Protein AF-A0AAP8KKG8-F1 (afdb_monomer_lite)

Radius of gyration: 21.7 Å; chains: 1; bounding box: 54×38×58 Å

Sequence (126 aa):
YLYWYCKTIKNDPKASYSYEDKDAFEQQWSVLKDDDSAHFTLRKKIILTLFVLPFPIMVWGVMTQGWWFPVMASAFLIFTIIIMFIAGTGKSGLGEKGTVDAFVNGASSLVGVSLIIGLARGINLV

Secondary structure (DSSP, 8-state):
-HHHHHHHHHH-GGGSTTSTTHHHHHHHHGGGS--TT----HHHHHHHHHHHTHHHHHHHHHHHH---HHHHHHHHHHHHHHHHHHHHSSTT--HHHHHHHHHHHHHHHHHHHHHHHHHHHHHHT-

Foldseek 3Di:
DVVVQVVVCVVPVVSDPCSVCVVVVCVVCVVVPPPVPPPPPVLVVVLVCLVCVLVVVVVCCCVPVVDDDVNNVVSVVVSLVVSLCSQQDDPPHPHPVRSVVVVVVVVVVCPVVVVVVVVVVVVVVD

Structure (mmCIF, N/CA/C/O backbone):
data_AF-A0AAP8KKG8-F1
#
_entry.id   AF-A0AAP8KKG8-F1
#
loop_
_atom_site.group_PDB
_atom_site.id
_atom_site.type_symbol
_atom_site.label_atom_id
_atom_site.label_alt_id
_atom_site.label_comp_id
_atom_site.label_asym_id
_atom_site.label_entity_id
_atom_site.label_seq_id
_atom_site.pdbx_PDB_ins_code
_atom_site.Cartn_x
_atom_site.Cartn_y
_atom_site.Cartn_z
_atom_site.occupancy
_atom_site.B_iso_or_equiv
_atom_site.auth_seq_id
_atom_site.auth_comp_id
_atom_site.auth_asym_id
_atom_site.auth_atom_id
_atom_site.pdbx_PDB_model_num
ATOM 1 N N . TYR A 1 1 ? -6.824 -26.713 -31.758 1.00 69.75 1 TYR A N 1
ATOM 2 C CA . TYR A 1 1 ? -6.422 -25.479 -32.463 1.00 69.75 1 TYR A CA 1
ATOM 3 C C . TYR A 1 1 ? -5.393 -24.674 -31.663 1.00 69.75 1 TYR A C 1
ATOM 5 O O . TYR A 1 1 ? -4.246 -24.640 -32.085 1.00 69.75 1 TYR A O 1
ATOM 13 N N . LEU A 1 2 ? -5.733 -24.146 -30.474 1.00 76.50 2 LEU A N 1
ATOM 14 C CA . LEU A 1 2 ? -4.837 -23.314 -29.640 1.00 76.50 2 LEU A CA 1
ATOM 15 C C . LEU A 1 2 ? -3.467 -23.957 -29.341 1.00 76.50 2 LEU A C 1
ATOM 17 O O . LEU A 1 2 ? -2.433 -23.326 -29.506 1.00 76.50 2 LEU A O 1
ATOM 21 N N . TYR A 1 3 ? -3.453 -25.243 -28.974 1.00 80.38 3 TYR A N 1
ATOM 22 C CA . TYR A 1 3 ? -2.220 -25.985 -28.681 1.00 80.38 3 TYR A CA 1
ATOM 23 C C . TYR A 1 3 ? -1.262 -26.070 -29.882 1.00 80.38 3 TYR A C 1
ATOM 25 O O . TYR A 1 3 ? -0.056 -25.890 -29.734 1.00 80.38 3 TYR A O 1
ATOM 33 N N . TRP A 1 4 ? -1.800 -26.308 -31.081 1.00 74.06 4 TRP A N 1
ATOM 34 C CA . TRP A 1 4 ? -1.011 -26.360 -32.314 1.00 74.06 4 TRP A CA 1
ATOM 35 C C . TRP A 1 4 ? -0.486 -24.976 -32.691 1.00 74.06 4 TRP A C 1
ATOM 37 O O . TRP A 1 4 ? 0.691 -24.847 -32.998 1.00 74.06 4 TRP A O 1
ATOM 47 N N . TYR A 1 5 ? -1.322 -23.943 -32.575 1.00 73.25 5 TYR A N 1
ATOM 48 C CA . TYR A 1 5 ? -0.930 -22.553 -32.811 1.00 73.25 5 TYR A CA 1
ATOM 49 C C . TYR A 1 5 ? 0.206 -22.107 -31.874 1.00 73.25 5 TYR A C 1
ATOM 51 O O . TYR A 1 5 ? 1.232 -21.619 -32.342 1.00 73.25 5 TYR A O 1
ATOM 59 N N . CYS A 1 6 ? 0.096 -22.380 -30.568 1.00 76.44 6 CYS A N 1
ATOM 60 C CA . CYS A 1 6 ? 1.158 -22.091 -29.601 1.00 76.44 6 CYS A CA 1
ATOM 61 C C . CYS A 1 6 ? 2.447 -22.878 -29.891 1.00 76.44 6 CYS A C 1
ATOM 63 O O . CYS A 1 6 ? 3.540 -22.334 -29.749 1.00 76.44 6 CYS A O 1
ATOM 65 N N . LYS A 1 7 ? 2.344 -24.144 -30.320 1.00 77.94 7 LYS A N 1
ATOM 66 C CA . LYS A 1 7 ? 3.503 -24.970 -30.700 1.00 77.94 7 LYS A CA 1
ATOM 67 C C . LYS A 1 7 ? 4.201 -24.436 -31.955 1.00 77.94 7 LYS A C 1
ATOM 69 O O . LYS A 1 7 ? 5.427 -24.420 -31.999 1.00 77.94 7 LYS A O 1
ATOM 74 N N . THR A 1 8 ? 3.436 -23.961 -32.935 1.00 69.94 8 THR A N 1
ATOM 75 C CA . THR A 1 8 ? 3.965 -23.337 -34.154 1.00 69.94 8 THR A CA 1
ATOM 76 C C . THR A 1 8 ? 4.652 -22.006 -33.847 1.00 69.94 8 THR A C 1
ATOM 78 O O . THR A 1 8 ? 5.778 -21.817 -34.284 1.00 69.94 8 THR A O 1
ATOM 81 N N . ILE A 1 9 ? 4.056 -21.139 -33.018 1.00 73.69 9 ILE A N 1
ATOM 82 C CA . ILE A 1 9 ? 4.672 -19.863 -32.593 1.00 73.69 9 ILE A CA 1
ATOM 83 C C . ILE A 1 9 ? 5.938 -20.082 -31.755 1.00 73.69 9 ILE A C 1
ATOM 85 O O . ILE A 1 9 ? 6.878 -19.293 -31.831 1.00 73.69 9 ILE A O 1
ATOM 89 N N . LYS A 1 10 ? 5.972 -21.143 -30.940 1.00 69.31 10 LYS A N 1
ATOM 90 C CA . LYS A 1 10 ? 7.144 -21.495 -30.129 1.00 69.31 10 LYS A CA 1
ATOM 91 C C . LYS A 1 10 ? 8.324 -21.974 -30.982 1.00 69.31 10 LYS A C 1
ATOM 93 O O . LYS A 1 10 ? 9.464 -21.724 -30.609 1.00 69.31 10 LYS A O 1
ATOM 98 N N . ASN A 1 11 ? 8.053 -22.655 -32.096 1.00 72.88 11 ASN A N 1
ATOM 99 C CA . ASN A 1 11 ? 9.079 -23.151 -33.017 1.00 72.88 11 ASN A CA 1
ATOM 100 C C . ASN A 1 11 ? 9.511 -22.099 -34.048 1.00 72.88 11 ASN A C 1
ATOM 102 O O . ASN A 1 11 ? 10.690 -22.039 -34.379 1.00 72.88 11 ASN A O 1
ATOM 106 N N . ASP A 1 12 ? 8.581 -21.277 -34.537 1.00 71.81 12 ASP A N 1
ATOM 107 C CA . ASP A 1 12 ? 8.874 -20.141 -35.404 1.00 71.81 12 ASP A CA 1
ATOM 108 C C . ASP A 1 12 ? 8.128 -18.892 -34.906 1.00 71.81 12 ASP A C 1
ATOM 110 O O . ASP A 1 12 ? 6.921 -18.733 -35.135 1.00 71.81 12 ASP A O 1
ATOM 114 N N . PRO A 1 13 ? 8.837 -17.978 -34.221 1.00 65.88 13 PRO A N 1
ATOM 115 C CA . PRO A 1 13 ? 8.268 -16.742 -33.713 1.00 65.88 13 PRO A CA 1
ATOM 116 C C . PRO A 1 13 ? 7.560 -15.904 -34.784 1.00 65.88 13 PRO A C 1
ATOM 118 O O . PRO A 1 13 ? 6.642 -15.172 -34.408 1.00 65.88 13 PRO A O 1
ATOM 121 N N . LYS A 1 14 ? 7.952 -16.015 -36.067 1.00 64.38 14 LYS A N 1
ATOM 122 C CA . LYS A 1 14 ? 7.407 -15.252 -37.208 1.00 64.38 14 LYS A CA 1
ATOM 123 C C . LYS A 1 14 ? 6.046 -15.748 -37.697 1.00 64.38 14 LYS A C 1
ATOM 125 O O . LYS A 1 14 ? 5.377 -15.036 -38.435 1.00 64.38 14 LYS A O 1
ATOM 130 N N . ALA A 1 15 ? 5.608 -16.933 -37.267 1.00 61.88 15 ALA A N 1
ATOM 131 C CA . ALA A 1 15 ? 4.285 -17.473 -37.595 1.00 61.88 15 ALA A CA 1
ATOM 132 C C . ALA A 1 15 ? 3.137 -16.806 -36.805 1.00 61.88 15 ALA A C 1
ATOM 134 O O . ALA A 1 15 ? 1.968 -17.128 -37.015 1.00 61.88 15 ALA A O 1
ATOM 135 N N . SER A 1 16 ? 3.460 -15.901 -35.873 1.00 60.97 16 SER A N 1
ATOM 136 C CA . SER A 1 16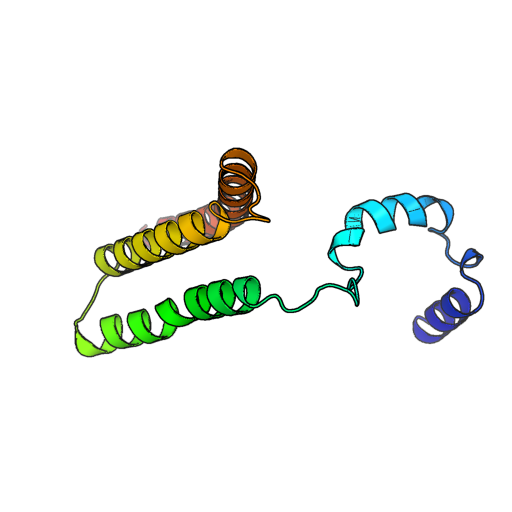 ? 2.473 -15.090 -35.160 1.00 60.97 16 SER A CA 1
ATOM 137 C C . SER A 1 16 ? 2.040 -13.905 -36.020 1.00 60.97 16 SER A C 1
ATOM 139 O O . SER A 1 16 ? 2.880 -13.114 -36.439 1.00 60.97 16 SER A O 1
ATOM 141 N N . TYR A 1 17 ? 0.733 -13.717 -36.202 1.00 63.06 17 TYR A N 1
ATOM 142 C CA . TYR A 1 17 ? 0.182 -12.533 -36.876 1.00 63.06 17 TYR A CA 1
ATOM 143 C C . TYR A 1 17 ? 0.537 -11.212 -36.178 1.00 63.06 17 TYR A C 1
ATOM 145 O O . TYR A 1 17 ? 0.546 -10.168 -36.813 1.00 63.06 17 TYR A O 1
ATOM 153 N N . SER A 1 18 ? 0.876 -11.259 -34.889 1.00 63.31 18 SER A N 1
ATOM 154 C CA . SER A 1 18 ? 1.307 -10.096 -34.104 1.00 63.31 18 SER A CA 1
ATOM 155 C C . SER A 1 18 ? 2.834 -9.965 -34.025 1.00 63.31 18 SER A C 1
ATOM 157 O O . SER A 1 18 ? 3.333 -9.429 -33.045 1.00 63.31 18 SER A O 1
ATOM 159 N N . TYR A 1 19 ? 3.602 -10.518 -34.978 1.00 60.62 19 TYR A N 1
ATOM 160 C CA . TYR A 1 19 ? 5.073 -10.470 -34.936 1.00 60.62 19 TYR A CA 1
ATOM 161 C C . TYR A 1 19 ? 5.633 -9.046 -35.029 1.00 60.62 19 TYR A C 1
ATOM 163 O O . TYR A 1 19 ? 6.605 -8.747 -34.347 1.00 60.62 19 TYR A O 1
ATOM 171 N N . GLU A 1 20 ? 5.013 -8.174 -35.824 1.00 62.28 20 GLU A N 1
ATOM 172 C CA . GLU A 1 20 ? 5.440 -6.775 -35.980 1.00 62.28 20 GLU A CA 1
ATOM 173 C C . GLU A 1 20 ? 5.164 -5.946 -34.717 1.00 62.28 20 GLU A C 1
ATOM 175 O O . GLU A 1 20 ? 5.975 -5.110 -34.333 1.00 62.28 20 GLU A O 1
ATOM 180 N N . ASP A 1 21 ? 4.085 -6.265 -33.999 1.00 62.31 21 ASP A N 1
ATOM 181 C CA . ASP A 1 21 ? 3.735 -5.637 -32.721 1.00 62.31 21 ASP A CA 1
ATOM 182 C C . ASP A 1 21 ? 4.385 -6.321 -31.515 1.00 62.31 21 ASP A C 1
ATOM 184 O O . ASP A 1 21 ? 4.140 -5.913 -30.380 1.00 62.31 21 ASP A O 1
ATOM 188 N N . LYS A 1 22 ? 5.217 -7.358 -31.708 1.00 64.56 22 LYS A N 1
ATOM 189 C CA . LYS A 1 22 ? 5.875 -8.039 -30.582 1.00 64.56 22 LYS A CA 1
ATOM 190 C C . LYS A 1 22 ? 6.714 -7.082 -29.761 1.00 64.56 22 LYS A C 1
ATOM 192 O O . LYS A 1 22 ? 6.662 -7.179 -28.545 1.00 64.56 22 LYS A O 1
ATOM 197 N N . ASP A 1 23 ? 7.432 -6.161 -30.393 1.00 63.53 23 ASP A N 1
ATOM 198 C CA . ASP A 1 23 ? 8.268 -5.200 -29.673 1.00 63.53 23 ASP A CA 1
ATOM 199 C C . ASP A 1 23 ? 7.419 -4.205 -28.865 1.00 63.53 23 ASP A C 1
ATOM 201 O O . ASP A 1 23 ? 7.749 -3.896 -27.720 1.00 63.53 23 ASP A O 1
ATOM 205 N N . ALA A 1 24 ? 6.276 -3.764 -29.403 1.00 63.47 24 ALA A N 1
ATOM 206 C CA . ALA A 1 24 ? 5.325 -2.914 -28.682 1.00 63.47 24 ALA A CA 1
ATOM 207 C C . ALA A 1 24 ? 4.646 -3.670 -27.522 1.00 63.47 24 ALA A C 1
ATOM 209 O O . ALA A 1 24 ? 4.494 -3.137 -26.421 1.00 63.47 24 ALA A O 1
ATOM 210 N 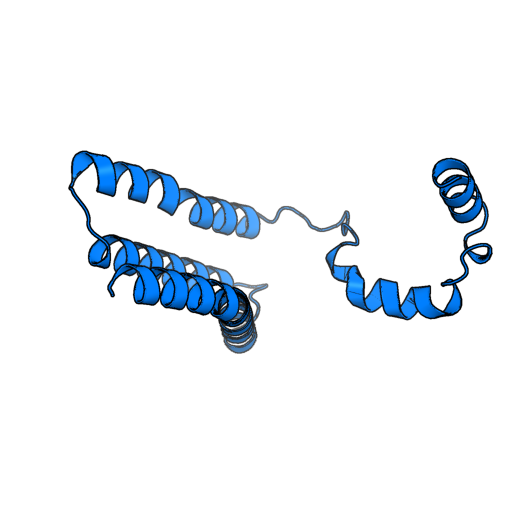N . PHE A 1 25 ? 4.298 -4.940 -27.742 1.00 64.12 25 PHE A N 1
ATOM 211 C CA . PHE A 1 25 ? 3.719 -5.815 -26.728 1.00 64.12 25 PHE A CA 1
ATOM 212 C C . PHE A 1 25 ? 4.739 -6.152 -25.638 1.00 64.12 25 PHE A C 1
ATOM 214 O O . PHE A 1 25 ? 4.408 -6.107 -24.460 1.00 64.12 25 PHE A O 1
ATOM 221 N N . GLU A 1 26 ? 5.994 -6.428 -25.997 1.00 64.06 26 GLU A N 1
ATOM 222 C CA . GLU A 1 26 ? 7.080 -6.646 -25.045 1.00 64.06 26 GLU A CA 1
ATOM 223 C C . GLU A 1 26 ? 7.368 -5.393 -24.226 1.00 64.06 26 GLU A C 1
ATOM 225 O O . GLU A 1 26 ? 7.601 -5.522 -23.034 1.00 64.06 26 GLU A O 1
ATOM 230 N N . GLN A 1 27 ? 7.306 -4.188 -24.798 1.00 63.00 27 GLN A N 1
ATOM 231 C CA . GLN A 1 27 ? 7.456 -2.954 -24.021 1.00 63.00 27 GLN A CA 1
ATOM 232 C C . GLN A 1 27 ? 6.302 -2.771 -23.027 1.00 63.00 27 GLN A C 1
ATOM 234 O O . GLN A 1 27 ? 6.549 -2.510 -21.849 1.00 63.00 27 GLN A O 1
ATOM 239 N N . GLN A 1 28 ? 5.056 -2.984 -23.463 1.00 64.31 28 GLN A N 1
ATOM 240 C CA . GLN A 1 28 ? 3.861 -2.827 -22.627 1.00 64.31 28 GLN A CA 1
ATOM 241 C C . GLN A 1 28 ? 3.721 -3.923 -21.550 1.00 64.31 28 GLN A C 1
ATOM 243 O O . GLN A 1 28 ? 3.203 -3.660 -20.466 1.00 64.31 28 GLN A O 1
ATOM 248 N N . TRP A 1 29 ? 4.208 -5.137 -21.822 1.00 57.41 29 TRP A N 1
ATOM 249 C CA . TRP A 1 29 ? 4.181 -6.298 -20.921 1.00 57.41 29 TRP A CA 1
ATOM 250 C C . TRP A 1 29 ? 5.554 -6.650 -20.325 1.00 57.41 29 TRP A C 1
ATOM 252 O O . TRP A 1 29 ? 5.684 -7.681 -19.668 1.00 57.41 29 TRP A O 1
ATOM 262 N N . SER A 1 30 ? 6.573 -5.803 -20.494 1.00 54.53 30 SER A N 1
ATOM 263 C CA . SER A 1 30 ? 7.932 -6.000 -19.949 1.00 54.53 30 SER A CA 1
ATOM 264 C C . SER A 1 30 ? 7.949 -6.143 -18.426 1.00 54.53 30 SER A C 1
ATOM 266 O O . SER A 1 30 ? 8.852 -6.764 -17.881 1.00 54.53 30 SER A O 1
ATOM 268 N N . VAL A 1 31 ? 6.909 -5.651 -17.746 1.00 53.78 31 VAL A N 1
ATOM 269 C CA . VAL A 1 31 ? 6.661 -5.847 -16.308 1.00 53.78 31 VAL A CA 1
ATOM 270 C C . VAL A 1 31 ? 6.462 -7.332 -15.943 1.00 53.78 31 VAL A C 1
ATOM 272 O O . VAL A 1 31 ? 6.676 -7.715 -14.798 1.00 53.78 31 VAL A O 1
ATOM 275 N N . LEU A 1 32 ? 6.061 -8.170 -16.906 1.00 51.84 32 LEU A N 1
ATOM 276 C CA . LEU A 1 32 ? 5.839 -9.615 -16.761 1.00 51.84 32 LEU A CA 1
ATOM 277 C C . LEU A 1 32 ? 6.970 -10.473 -17.343 1.00 51.84 32 LEU A C 1
ATOM 279 O O . LEU A 1 32 ? 6.907 -11.698 -17.222 1.00 51.84 32 LEU A O 1
ATOM 283 N N . LYS A 1 33 ? 8.003 -9.872 -17.956 1.00 46.62 33 LYS A N 1
ATOM 284 C CA . LYS A 1 33 ? 9.274 -10.579 -18.147 1.00 46.62 33 LYS A CA 1
ATOM 285 C C . LYS A 1 33 ? 9.846 -10.735 -16.744 1.00 46.62 33 LYS A C 1
ATOM 287 O O . LYS A 1 33 ? 10.320 -9.765 -16.163 1.00 46.62 33 LYS A O 1
ATOM 292 N N . ASP A 1 34 ? 9.687 -11.938 -16.198 1.00 49.00 34 ASP A N 1
ATOM 293 C CA . ASP A 1 34 ? 10.356 -12.383 -14.984 1.00 49.00 34 ASP A CA 1
ATOM 294 C C . ASP A 1 34 ? 11.845 -12.154 -15.223 1.00 49.00 34 ASP A C 1
ATOM 296 O O . ASP A 1 34 ? 12.508 -12.866 -15.980 1.00 49.00 34 ASP A O 1
ATOM 300 N N . ASP A 1 35 ? 12.331 -11.029 -14.718 1.00 46.72 35 ASP A N 1
ATOM 301 C CA . ASP A 1 35 ? 13.743 -10.765 -14.660 1.00 46.72 35 ASP A CA 1
ATOM 302 C C . ASP A 1 35 ? 14.256 -11.793 -13.656 1.00 46.72 35 ASP A C 1
ATOM 304 O O . ASP A 1 35 ? 14.150 -11.597 -12.445 1.00 46.72 35 ASP A O 1
ATOM 308 N N . ASP A 1 36 ? 14.780 -12.914 -14.159 1.00 45.72 36 ASP A N 1
ATOM 309 C CA . ASP A 1 36 ? 15.474 -13.947 -13.377 1.00 45.72 36 ASP A CA 1
ATOM 310 C C . ASP A 1 36 ? 16.597 -13.337 -12.496 1.00 45.72 36 ASP A C 1
ATOM 312 O O . ASP A 1 36 ? 17.164 -14.005 -11.630 1.00 45.72 36 ASP A O 1
ATOM 316 N N . SER A 1 37 ? 16.913 -12.045 -12.680 1.00 46.44 37 SER A N 1
ATOM 317 C CA . SER A 1 37 ? 17.817 -11.239 -11.863 1.00 46.44 37 SER A CA 1
ATOM 318 C C . SER A 1 37 ? 17.140 -10.328 -10.826 1.00 46.44 37 SER A C 1
ATOM 320 O O . SER A 1 37 ? 17.820 -9.514 -10.190 1.00 46.44 37 SER A O 1
ATOM 322 N N . ALA A 1 38 ? 15.837 -10.484 -10.559 1.00 53.62 38 ALA A N 1
ATOM 323 C CA . ALA A 1 38 ? 15.143 -9.855 -9.439 1.00 53.62 38 ALA A CA 1
ATOM 324 C C . ALA A 1 38 ? 15.623 -10.466 -8.113 1.00 53.62 38 ALA A C 1
ATOM 326 O O . ALA A 1 38 ? 14.856 -11.068 -7.362 1.00 53.62 38 ALA A O 1
ATOM 327 N N . HIS A 1 39 ? 16.906 -10.273 -7.799 1.00 49.78 39 HIS A N 1
ATOM 328 C CA . HIS A 1 39 ? 17.526 -10.624 -6.541 1.00 49.78 39 HIS A CA 1
ATOM 329 C C . HIS A 1 39 ? 16.572 -10.219 -5.420 1.00 49.78 39 HIS A C 1
ATOM 331 O O . HIS A 1 39 ? 16.160 -9.056 -5.303 1.00 49.78 39 HIS A O 1
ATOM 337 N N . PHE A 1 40 ? 16.185 -11.212 -4.619 1.00 53.44 40 PHE A N 1
ATOM 338 C CA . PHE A 1 40 ? 15.454 -11.038 -3.374 1.00 53.44 40 PHE A CA 1
ATOM 339 C C . PHE A 1 40 ? 16.346 -10.258 -2.400 1.00 53.44 40 PHE A C 1
ATOM 341 O O . PHE A 1 40 ? 16.944 -10.797 -1.471 1.00 53.44 40 PHE A O 1
ATOM 348 N N . THR A 1 41 ? 16.484 -8.957 -2.635 1.00 69.44 41 THR A N 1
ATOM 349 C CA . THR A 1 41 ? 17.234 -8.063 -1.767 1.00 69.44 41 THR A CA 1
ATOM 350 C C . THR A 1 41 ? 16.560 -8.081 -0.402 1.00 69.44 41 THR A C 1
ATOM 352 O O . THR A 1 41 ? 15.331 -8.029 -0.312 1.00 69.44 41 THR A O 1
ATOM 355 N N . LEU A 1 42 ? 17.350 -8.092 0.675 1.00 70.88 42 LEU A N 1
ATOM 356 C CA . LEU A 1 42 ? 16.841 -8.049 2.053 1.00 70.88 42 LEU A CA 1
ATOM 357 C C . LEU A 1 42 ? 15.790 -6.943 2.262 1.00 70.88 42 LEU A C 1
ATOM 359 O O . LEU A 1 42 ? 14.839 -7.140 3.005 1.00 70.88 42 LEU A O 1
ATOM 363 N N . ARG A 1 43 ? 15.887 -5.823 1.531 1.00 68.69 43 ARG A N 1
ATOM 364 C CA . ARG A 1 43 ? 14.865 -4.763 1.507 1.00 68.69 43 ARG A CA 1
ATOM 365 C C . ARG A 1 43 ? 13.509 -5.209 0.967 1.00 68.69 43 ARG A C 1
ATOM 367 O O . ARG A 1 43 ? 12.510 -4.932 1.616 1.00 68.69 43 ARG A O 1
ATOM 374 N N . LYS A 1 44 ? 13.455 -5.911 -0.174 1.00 74.44 44 LYS A N 1
ATOM 375 C CA . LYS A 1 44 ? 12.195 -6.453 -0.717 1.00 74.44 44 LYS A CA 1
ATOM 376 C C . LYS A 1 44 ? 11.555 -7.404 0.296 1.00 74.44 44 LYS A C 1
ATOM 378 O O . LYS A 1 44 ? 10.356 -7.330 0.523 1.00 74.44 44 LYS A O 1
ATOM 383 N N . LYS A 1 45 ? 12.366 -8.218 0.984 1.00 80.69 45 LYS A N 1
ATOM 384 C CA . LYS A 1 45 ? 11.907 -9.110 2.062 1.00 80.69 45 LYS A CA 1
ATOM 385 C C . LYS A 1 45 ? 11.375 -8.348 3.285 1.00 80.69 45 LYS A C 1
ATOM 387 O O . LYS A 1 45 ? 10.358 -8.751 3.845 1.00 80.69 45 LYS A O 1
ATOM 392 N N . ILE A 1 46 ? 12.020 -7.246 3.678 1.00 81.25 46 ILE A N 1
ATOM 393 C CA . ILE A 1 46 ? 11.555 -6.376 4.771 1.00 81.25 46 ILE A CA 1
ATOM 394 C C . ILE A 1 46 ? 10.233 -5.703 4.392 1.00 81.25 46 ILE A C 1
ATOM 396 O O . ILE A 1 46 ? 9.279 -5.800 5.154 1.00 81.25 46 ILE A O 1
ATOM 400 N N . ILE A 1 47 ? 10.149 -5.087 3.208 1.00 81.00 47 ILE A N 1
ATOM 401 C CA . ILE A 1 47 ? 8.934 -4.412 2.724 1.00 81.00 47 ILE A CA 1
ATOM 402 C C . ILE A 1 47 ? 7.779 -5.409 2.597 1.00 81.00 47 ILE A C 1
ATOM 404 O O . ILE A 1 47 ? 6.680 -5.122 3.054 1.00 81.00 47 ILE A O 1
ATOM 408 N N . LEU A 1 48 ? 8.031 -6.602 2.050 1.00 84.56 48 LEU A N 1
ATOM 409 C CA . LEU A 1 48 ? 7.023 -7.655 1.930 1.00 84.56 48 LEU A CA 1
ATOM 410 C C . LEU A 1 48 ? 6.516 -8.113 3.301 1.00 84.56 48 LEU A C 1
ATOM 412 O O . LEU A 1 48 ? 5.311 -8.229 3.506 1.00 84.56 48 LEU A O 1
ATOM 416 N N . THR A 1 49 ? 7.425 -8.325 4.257 1.00 86.06 49 THR A N 1
ATOM 41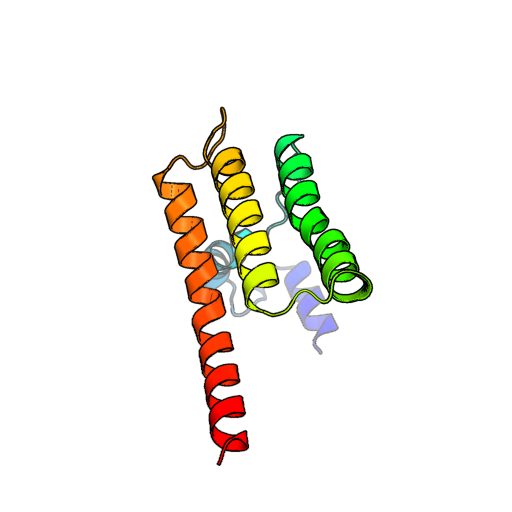7 C CA . THR A 1 49 ? 7.038 -8.651 5.637 1.00 86.06 49 THR A CA 1
ATOM 418 C C . THR A 1 49 ? 6.167 -7.541 6.219 1.00 86.06 49 THR A C 1
ATOM 420 O O . THR A 1 49 ? 5.102 -7.825 6.755 1.00 86.06 49 THR A O 1
ATOM 423 N N . LEU A 1 50 ? 6.576 -6.279 6.063 1.00 85.81 50 LEU A N 1
ATOM 424 C CA . LEU A 1 50 ? 5.857 -5.117 6.584 1.00 85.81 50 LEU A CA 1
ATOM 425 C C . LEU A 1 50 ? 4.511 -4.871 5.893 1.00 85.81 50 LEU A C 1
ATOM 427 O O . LEU A 1 50 ? 3.630 -4.265 6.489 1.00 85.81 50 LEU A O 1
ATOM 431 N N . PHE A 1 51 ? 4.343 -5.351 4.663 1.00 85.62 51 PHE A N 1
ATOM 432 C CA . PHE A 1 51 ? 3.079 -5.321 3.938 1.00 85.62 51 PHE A CA 1
ATOM 433 C C . PHE A 1 51 ? 2.094 -6.383 4.443 1.00 85.62 51 PHE A C 1
ATOM 435 O O . PHE A 1 51 ? 0.895 -6.132 4.488 1.00 85.62 51 PHE A O 1
ATOM 442 N N . VAL A 1 52 ? 2.582 -7.560 4.853 1.00 89.88 52 VAL A N 1
ATOM 443 C CA . VAL A 1 52 ? 1.733 -8.663 5.343 1.00 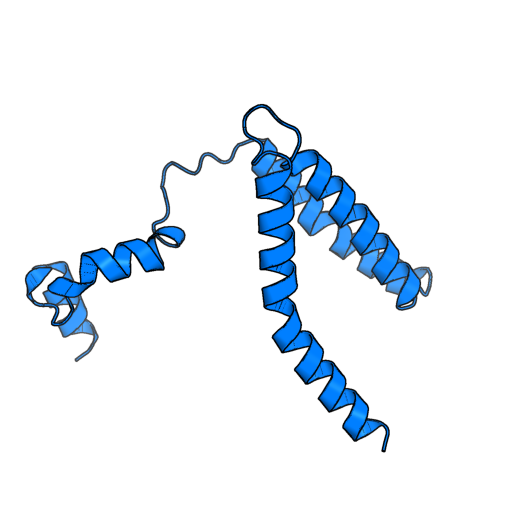89.88 52 VAL A CA 1
ATOM 444 C C . VAL A 1 52 ? 1.398 -8.521 6.834 1.00 89.88 52 VAL A C 1
ATOM 446 O O . VAL A 1 52 ? 0.308 -8.893 7.259 1.00 89.88 52 VAL A O 1
ATOM 449 N N . LEU A 1 53 ? 2.299 -7.946 7.632 1.00 89.75 53 LEU A N 1
ATOM 450 C CA . LEU A 1 53 ? 2.162 -7.767 9.087 1.00 89.75 53 LEU A CA 1
ATOM 451 C C . LEU A 1 53 ? 0.871 -7.034 9.544 1.00 89.75 53 LEU A C 1
ATOM 453 O O . LEU A 1 53 ? 0.279 -7.453 10.541 1.00 89.75 53 LEU A O 1
ATOM 457 N N . PRO A 1 54 ? 0.368 -6.000 8.841 1.00 88.25 54 PRO A N 1
ATOM 458 C CA . PRO A 1 54 ? -0.858 -5.306 9.217 1.00 88.25 54 PRO A CA 1
ATOM 459 C C . PRO A 1 54 ? -2.088 -6.215 9.188 1.00 88.25 54 PRO A C 1
ATOM 461 O O . PRO A 1 54 ? -2.987 -6.021 9.998 1.00 88.25 54 PRO A O 1
ATOM 464 N N . PHE A 1 55 ? -2.137 -7.229 8.316 1.00 88.69 55 PHE A N 1
ATOM 465 C CA . PHE A 1 55 ? -3.315 -8.090 8.172 1.00 88.69 55 PHE A CA 1
ATOM 466 C C . PHE A 1 55 ? -3.622 -8.891 9.455 1.00 88.69 55 PHE A C 1
ATOM 468 O O . PHE A 1 55 ? -4.741 -8.768 9.956 1.00 88.69 55 PHE A O 1
ATOM 475 N N . PRO A 1 56 ? -2.676 -9.642 10.061 1.00 91.06 56 PRO A N 1
ATOM 476 C CA . PRO A 1 56 ? -2.902 -10.282 11.358 1.00 91.06 56 PRO A CA 1
ATOM 477 C C . PRO A 1 56 ? -3.251 -9.305 12.485 1.00 91.06 56 PRO A C 1
ATOM 479 O O . PRO A 1 56 ? -4.143 -9.595 13.281 1.00 91.06 56 PRO A O 1
ATOM 482 N N . ILE A 1 57 ? -2.581 -8.145 12.547 1.00 88.94 57 ILE A N 1
ATOM 483 C CA . ILE A 1 57 ? -2.853 -7.121 13.572 1.00 88.94 57 ILE A CA 1
ATOM 484 C C . ILE A 1 57 ? -4.292 -6.624 13.452 1.00 88.94 57 ILE A C 1
ATOM 486 O O . ILE A 1 57 ? -4.997 -6.525 14.452 1.00 88.94 57 ILE A O 1
ATOM 490 N N . MET A 1 58 ? -4.736 -6.342 12.229 1.00 87.38 58 MET A N 1
ATOM 491 C CA . MET A 1 58 ? -6.093 -5.892 11.942 1.00 87.38 58 MET A CA 1
ATOM 492 C C . MET A 1 58 ? -7.124 -6.951 12.326 1.00 87.38 58 MET A C 1
ATOM 494 O O . MET A 1 58 ? -8.094 -6.629 13.004 1.00 87.38 58 MET A O 1
ATOM 498 N N . VAL A 1 59 ? -6.904 -8.216 11.950 1.00 88.81 59 VAL A N 1
ATOM 499 C CA . VAL A 1 59 ? -7.800 -9.324 12.319 1.00 88.81 59 VAL A CA 1
ATOM 500 C C . VAL A 1 59 ? -7.923 -9.422 13.838 1.00 88.81 59 VAL A C 1
ATOM 502 O O . VAL A 1 59 ? -9.033 -9.447 14.366 1.00 88.81 59 VAL A O 1
ATOM 505 N N . TRP A 1 60 ? -6.799 -9.396 14.556 1.00 90.00 60 TRP A N 1
ATOM 506 C CA . TRP A 1 60 ? -6.808 -9.434 16.016 1.00 90.00 60 TRP A CA 1
ATOM 507 C C . TRP A 1 60 ? -7.491 -8.204 16.639 1.00 90.00 60 TRP A C 1
ATOM 509 O O . TRP A 1 60 ? -8.276 -8.352 17.580 1.00 90.00 60 TRP A O 1
ATOM 519 N N . GLY A 1 61 ? -7.257 -7.008 16.093 1.00 86.31 61 GLY A N 1
ATOM 520 C CA . GLY A 1 61 ? -7.871 -5.755 16.541 1.00 86.31 61 GLY A CA 1
ATOM 521 C C . GLY A 1 61 ? -9.389 -5.722 16.343 1.00 86.31 61 GLY A C 1
ATOM 522 O O . GLY A 1 61 ? -10.118 -5.311 17.246 1.00 86.31 61 GLY A O 1
ATOM 523 N N . VAL A 1 62 ? -9.886 -6.228 15.209 1.00 86.31 62 VAL A N 1
ATOM 524 C CA . VAL A 1 62 ? -11.331 -6.386 14.970 1.00 86.31 62 VAL A CA 1
ATOM 525 C C . VAL A 1 62 ? -11.926 -7.406 15.939 1.00 86.31 62 VAL A C 1
ATOM 527 O O . VAL A 1 62 ? -12.955 -7.134 16.553 1.00 86.31 62 VAL A O 1
ATOM 530 N N . MET A 1 63 ? -11.285 -8.569 16.098 1.00 84.94 63 MET A N 1
ATOM 531 C CA . MET A 1 63 ? -11.845 -9.676 16.880 1.00 84.94 63 MET A CA 1
ATOM 532 C C . MET A 1 63 ? -11.877 -9.410 18.387 1.00 84.94 63 MET A C 1
ATOM 534 O O . MET A 1 63 ? -12.802 -9.862 19.054 1.00 84.94 63 MET A O 1
ATOM 538 N N . THR A 1 64 ? -10.871 -8.724 18.938 1.00 83.25 64 THR A N 1
ATOM 539 C CA . THR A 1 64 ? -10.704 -8.612 20.399 1.00 83.25 64 THR A CA 1
ATOM 540 C C . THR A 1 64 ? -10.976 -7.220 20.952 1.00 83.25 64 THR A C 1
ATOM 542 O O . THR A 1 64 ? -11.522 -7.101 22.043 1.00 83.25 64 THR A O 1
ATOM 545 N N . GLN A 1 65 ? -10.607 -6.167 20.217 1.00 77.94 65 GLN A N 1
ATOM 546 C CA . GLN A 1 65 ? -10.678 -4.778 20.684 1.00 77.94 65 GLN A CA 1
ATOM 547 C C . GLN A 1 65 ? -11.875 -4.015 20.095 1.00 77.94 65 GLN A C 1
ATOM 549 O O . GLN A 1 65 ? -12.044 -2.829 20.374 1.00 77.94 65 GLN A O 1
ATOM 554 N N . GLY A 1 66 ? -12.694 -4.669 19.261 1.00 80.75 66 GLY A N 1
ATOM 555 C CA . GLY A 1 66 ? -13.882 -4.066 18.653 1.00 80.75 66 GLY A CA 1
ATOM 556 C C . GLY A 1 66 ? -13.562 -2.887 17.734 1.00 80.75 66 GLY A C 1
ATOM 557 O O . GLY A 1 66 ? -14.381 -1.979 17.586 1.00 80.75 66 GLY A O 1
ATOM 558 N N . TRP A 1 67 ? -12.362 -2.858 17.148 1.00 85.38 67 TRP A N 1
ATOM 559 C CA . TRP A 1 67 ? -11.940 -1.752 16.300 1.00 85.38 67 TRP A CA 1
ATOM 560 C C . TRP A 1 67 ? -12.886 -1.588 15.102 1.00 85.38 67 TRP A C 1
ATOM 562 O O . TRP A 1 67 ? -13.020 -2.473 14.256 1.00 85.38 67 TRP A O 1
ATOM 572 N N . TRP A 1 68 ? -13.518 -0.420 15.022 1.00 81.38 68 TRP A N 1
ATOM 573 C CA . TRP A 1 68 ? -14.373 -0.033 13.904 1.00 81.38 68 TRP A CA 1
ATOM 574 C C . TRP A 1 68 ? -13.559 0.652 12.795 1.00 81.38 68 TRP A C 1
ATOM 576 O O . TRP A 1 68 ? -12.349 0.861 12.915 1.00 81.38 68 TRP A O 1
ATOM 586 N N . PHE A 1 69 ? -14.229 1.043 11.710 1.00 83.69 69 PHE A N 1
ATOM 587 C CA . PHE A 1 69 ? -13.606 1.629 10.516 1.00 83.69 69 PHE A CA 1
ATOM 588 C C . PHE A 1 69 ? -12.524 2.711 10.766 1.00 83.69 69 PHE A C 1
ATOM 590 O O . PHE A 1 69 ? -11.468 2.620 10.140 1.00 83.69 69 PHE A O 1
ATOM 597 N N . PRO A 1 70 ? -12.696 3.694 11.677 1.00 87.19 70 PRO A N 1
ATOM 598 C CA . PRO A 1 70 ? -11.706 4.762 11.855 1.00 87.19 70 PRO A CA 1
ATOM 599 C C . PRO A 1 70 ? -10.343 4.260 12.349 1.00 87.19 70 PRO A C 1
ATOM 601 O O . PRO A 1 70 ? -9.306 4.747 11.906 1.00 87.19 70 PRO A O 1
ATOM 604 N N . VAL A 1 71 ? -10.342 3.268 13.244 1.00 86.44 71 VAL A N 1
ATOM 605 C CA . VAL A 1 71 ? -9.113 2.700 13.823 1.00 86.44 71 VAL A CA 1
ATOM 606 C C . VAL A 1 71 ? -8.396 1.813 12.802 1.00 86.44 71 VAL A C 1
ATOM 608 O O . VAL A 1 71 ? -7.172 1.823 12.716 1.00 86.44 71 VAL A O 1
ATOM 611 N N . MET A 1 72 ? -9.159 1.103 11.965 1.00 86.62 72 MET A N 1
ATOM 612 C CA . MET A 1 72 ? -8.612 0.346 10.832 1.00 86.62 72 MET A CA 1
ATOM 613 C C . MET A 1 72 ? -7.909 1.270 9.835 1.00 86.62 72 MET A C 1
ATOM 615 O O . MET A 1 72 ? -6.787 1.003 9.406 1.00 86.62 72 MET A O 1
ATOM 619 N N . ALA A 1 73 ? -8.568 2.375 9.477 1.00 87.94 73 ALA A N 1
ATOM 620 C CA . ALA A 1 73 ? -8.040 3.335 8.520 1.00 87.94 73 ALA A CA 1
ATOM 621 C C . ALA A 1 73 ? -6.757 4.005 9.034 1.00 87.94 73 ALA A C 1
ATOM 623 O O . ALA A 1 73 ? -5.788 4.122 8.283 1.00 87.94 73 ALA A O 1
ATOM 624 N N . SER A 1 74 ? -6.714 4.400 10.312 1.00 90.06 74 SER A N 1
ATOM 625 C CA . SER A 1 74 ? -5.521 5.019 10.898 1.00 90.06 74 SER A CA 1
ATOM 626 C C . SER A 1 74 ? -4.345 4.045 10.990 1.00 90.06 74 SER A C 1
ATOM 628 O O . SER A 1 74 ? -3.227 4.419 10.638 1.00 90.06 74 SER A O 1
ATOM 630 N N . ALA A 1 75 ? -4.582 2.786 11.374 1.00 88.62 75 ALA A N 1
ATOM 631 C CA . ALA A 1 75 ? -3.546 1.757 11.398 1.00 88.62 75 ALA A CA 1
ATOM 632 C C . ALA A 1 75 ? -2.952 1.529 9.999 1.00 88.62 75 ALA A C 1
ATOM 634 O O . ALA A 1 75 ? -1.731 1.559 9.834 1.00 88.62 75 ALA A O 1
ATOM 635 N N . PHE A 1 76 ? -3.801 1.382 8.976 1.00 8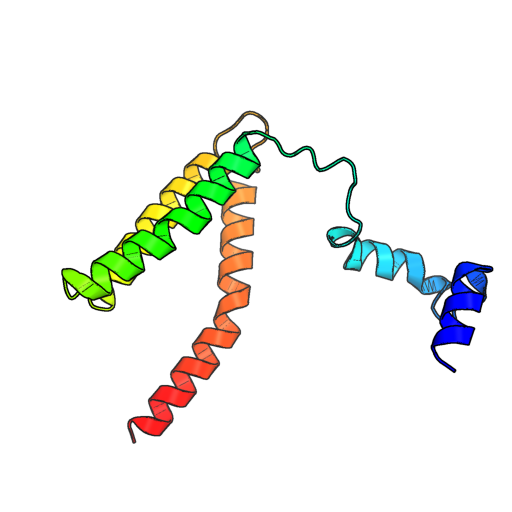6.94 76 PHE A N 1
ATOM 636 C CA . PHE A 1 76 ? -3.348 1.257 7.589 1.00 86.94 76 PHE A CA 1
ATOM 637 C C . PHE A 1 76 ? -2.521 2.457 7.131 1.00 86.94 76 PHE A C 1
ATOM 639 O O . PHE A 1 76 ? -1.488 2.275 6.487 1.00 86.94 76 PHE A O 1
ATOM 646 N N . LEU A 1 77 ? -2.944 3.672 7.478 1.00 90.00 77 LEU A N 1
ATOM 647 C CA . LEU A 1 77 ? -2.230 4.900 7.137 1.00 90.00 77 LEU A CA 1
ATOM 648 C C . LEU A 1 77 ? -0.835 4.917 7.786 1.00 90.00 77 LEU A C 1
ATOM 650 O O . LEU A 1 77 ? 0.156 5.154 7.098 1.00 90.00 77 LEU A O 1
ATOM 654 N N . ILE A 1 78 ? -0.734 4.570 9.073 1.00 90.88 78 ILE A N 1
ATOM 655 C CA . ILE A 1 78 ? 0.546 4.485 9.795 1.00 90.88 78 ILE A CA 1
ATOM 656 C C . ILE A 1 78 ? 1.491 3.487 9.115 1.00 90.88 78 ILE A C 1
ATOM 658 O O . ILE A 1 78 ? 2.626 3.841 8.793 1.00 90.88 78 ILE A O 1
ATOM 662 N N . PHE A 1 79 ? 1.030 2.263 8.837 1.00 88.56 79 PHE A N 1
ATOM 663 C CA . PHE A 1 79 ? 1.854 1.265 8.149 1.00 88.56 79 PHE A CA 1
ATOM 664 C C . PHE A 1 79 ? 2.253 1.717 6.742 1.00 88.56 79 PHE A C 1
ATOM 666 O O . PHE A 1 79 ? 3.402 1.532 6.346 1.00 88.56 79 PHE A O 1
ATOM 673 N N . THR A 1 80 ? 1.345 2.370 6.015 1.00 87.31 80 THR A N 1
ATOM 674 C CA . THR A 1 80 ? 1.621 2.921 4.683 1.00 87.31 80 THR A CA 1
ATOM 675 C C . THR A 1 80 ? 2.735 3.964 4.734 1.00 87.31 80 THR A C 1
ATOM 677 O O . THR A 1 80 ? 3.663 3.889 3.933 1.00 87.31 80 THR A O 1
ATOM 680 N N . ILE A 1 81 ? 2.708 4.888 5.702 1.00 88.19 81 ILE A N 1
ATOM 681 C CA . ILE A 1 81 ? 3.770 5.892 5.883 1.00 88.19 81 ILE A CA 1
ATOM 682 C C . ILE A 1 81 ? 5.107 5.222 6.216 1.00 88.19 81 ILE A C 1
ATOM 684 O O . ILE A 1 81 ? 6.131 5.589 5.642 1.00 88.19 81 ILE A O 1
ATOM 688 N N . ILE A 1 82 ? 5.120 4.226 7.107 1.00 87.12 82 ILE A N 1
ATOM 689 C CA . ILE A 1 82 ? 6.356 3.520 7.479 1.00 87.12 82 ILE A CA 1
ATOM 690 C C . ILE A 1 82 ? 6.955 2.804 6.259 1.00 87.12 82 ILE A C 1
ATOM 692 O O . ILE A 1 82 ? 8.156 2.914 6.005 1.00 87.12 82 ILE A O 1
ATOM 696 N N . ILE A 1 83 ? 6.125 2.107 5.476 1.00 84.75 83 ILE A N 1
ATOM 697 C CA . ILE A 1 83 ? 6.559 1.445 4.238 1.00 84.75 83 ILE A CA 1
ATOM 698 C C . ILE A 1 83 ? 7.088 2.481 3.244 1.00 84.75 83 ILE A C 1
ATOM 700 O O . ILE A 1 83 ? 8.156 2.275 2.674 1.00 84.75 83 ILE A O 1
ATOM 704 N N . MET A 1 84 ? 6.385 3.601 3.071 1.00 83.88 84 MET A N 1
ATOM 705 C CA . MET A 1 84 ? 6.778 4.687 2.173 1.00 83.88 84 MET A CA 1
ATOM 706 C C . MET A 1 84 ? 8.135 5.279 2.565 1.00 83.88 84 MET A C 1
ATOM 708 O O . MET A 1 84 ? 8.990 5.489 1.707 1.00 83.88 84 MET A O 1
ATOM 712 N N . PHE A 1 85 ? 8.373 5.474 3.862 1.00 83.19 85 PHE A N 1
ATOM 713 C CA . PHE A 1 85 ? 9.647 5.970 4.365 1.00 83.19 85 PHE A CA 1
ATOM 714 C C . PHE A 1 85 ? 10.786 4.984 4.080 1.00 83.19 85 PHE A C 1
ATOM 716 O O . PHE A 1 85 ? 11.822 5.385 3.559 1.00 83.19 85 PHE A O 1
ATOM 723 N N . ILE A 1 86 ? 10.588 3.688 4.344 1.00 78.38 86 ILE A N 1
ATOM 724 C CA . ILE A 1 86 ? 11.595 2.637 4.107 1.00 78.38 86 ILE A CA 1
ATOM 725 C C . ILE A 1 86 ? 11.839 2.400 2.607 1.00 78.38 86 ILE A C 1
ATOM 727 O O . ILE A 1 86 ? 12.964 2.114 2.197 1.00 78.38 86 ILE A O 1
ATOM 731 N N . ALA A 1 87 ? 10.800 2.510 1.780 1.00 74.69 87 ALA A N 1
ATOM 732 C CA . ALA A 1 87 ? 10.900 2.375 0.330 1.00 74.69 87 ALA A CA 1
ATOM 733 C C . ALA A 1 87 ? 11.581 3.595 -0.317 1.00 74.69 87 ALA A C 1
ATOM 735 O O . ALA A 1 87 ? 12.377 3.435 -1.246 1.00 74.69 87 ALA A O 1
ATOM 736 N N . GLY A 1 88 ? 11.310 4.800 0.197 1.00 69.06 88 GLY A N 1
ATOM 737 C CA . GLY A 1 88 ? 11.891 6.051 -0.285 1.00 69.06 88 GLY A CA 1
ATOM 738 C C . GLY A 1 88 ? 13.318 6.308 0.205 1.00 69.06 88 GLY A C 1
ATOM 739 O O . GLY A 1 88 ? 14.141 6.820 -0.555 1.00 69.06 88 GLY A O 1
ATOM 740 N N . THR A 1 89 ? 13.657 5.917 1.440 1.00 59.94 89 THR A N 1
ATOM 741 C CA . THR A 1 89 ? 14.998 6.116 2.018 1.00 59.94 89 THR A CA 1
ATOM 742 C C . THR A 1 89 ? 15.870 4.859 1.903 1.00 59.94 89 THR A C 1
ATOM 744 O O . THR A 1 89 ? 15.734 3.876 2.626 1.00 59.94 89 THR A O 1
ATOM 747 N N . GLY A 1 90 ? 16.835 4.884 0.978 1.00 58.69 90 GLY A N 1
ATOM 748 C CA . GLY A 1 90 ? 17.859 3.844 0.860 1.00 58.69 90 GLY A CA 1
ATOM 749 C C . GLY A 1 90 ? 18.781 4.032 -0.346 1.00 58.69 90 GLY A C 1
ATOM 750 O O . GLY A 1 90 ? 18.419 4.692 -1.309 1.00 58.69 90 GLY A O 1
ATOM 751 N N . LYS A 1 91 ? 19.958 3.380 -0.339 1.00 49.81 91 LYS A N 1
ATOM 752 C CA . LYS A 1 91 ? 20.956 3.351 -1.449 1.00 49.81 91 LYS A CA 1
ATOM 753 C C . LYS A 1 91 ? 20.416 2.971 -2.851 1.00 49.81 91 LYS A C 1
ATOM 755 O O . LYS A 1 91 ? 21.157 3.036 -3.819 1.00 49.81 91 LYS A O 1
ATOM 760 N N . SER A 1 92 ? 19.163 2.529 -2.937 1.00 55.41 92 SER A N 1
ATOM 761 C CA . SER A 1 92 ? 18.459 2.108 -4.160 1.00 55.41 92 SER A CA 1
ATOM 762 C C . SER A 1 92 ? 16.974 2.496 -4.070 1.00 55.41 92 SER A C 1
ATOM 764 O O . SER A 1 92 ? 16.116 1.773 -4.563 1.00 55.41 92 SER A O 1
ATOM 766 N N . GLY A 1 93 ? 16.652 3.540 -3.298 1.00 57.53 93 GLY A N 1
ATOM 767 C CA . GLY A 1 93 ? 15.289 4.049 -3.174 1.00 57.53 93 GLY A CA 1
ATOM 768 C C . GLY A 1 93 ? 14.888 4.774 -4.453 1.00 57.53 93 GLY A C 1
ATOM 769 O O . GLY A 1 93 ? 15.736 5.366 -5.118 1.00 57.53 93 GLY A O 1
ATOM 770 N N . LEU A 1 94 ? 13.595 4.767 -4.776 1.00 58.75 94 LEU A N 1
ATOM 771 C CA . LEU A 1 94 ? 13.039 5.476 -5.938 1.00 58.75 94 LEU A CA 1
ATOM 772 C C . LEU A 1 94 ? 13.172 7.017 -5.842 1.00 58.75 94 LEU A C 1
ATOM 774 O O . LEU A 1 94 ? 12.733 7.743 -6.734 1.00 58.75 94 LEU A O 1
ATOM 778 N N . GLY A 1 95 ? 13.762 7.529 -4.755 1.00 67.38 95 GLY A N 1
ATOM 779 C CA . GLY A 1 95 ? 13.725 8.935 -4.379 1.00 67.38 95 GLY A CA 1
ATOM 780 C C . GLY A 1 95 ? 12.332 9.350 -3.901 1.00 67.38 95 GLY A C 1
ATOM 781 O O . GLY A 1 95 ? 11.363 8.592 -3.992 1.00 67.38 95 GLY A O 1
ATOM 782 N N . GLU A 1 96 ? 12.219 10.575 -3.394 1.00 70.88 96 GLU A N 1
ATOM 783 C CA . GLU A 1 96 ? 10.940 11.139 -2.943 1.00 70.88 96 GLU A CA 1
ATOM 784 C C . GLU A 1 96 ? 9.915 11.161 -4.086 1.00 70.88 96 GLU A C 1
ATOM 786 O O . GLU A 1 96 ? 8.802 10.663 -3.938 1.00 70.88 96 GLU A O 1
ATOM 791 N N . LYS A 1 97 ? 10.335 11.622 -5.273 1.00 74.94 97 LYS A N 1
ATOM 792 C CA . LYS A 1 97 ? 9.472 11.706 -6.459 1.00 74.94 97 LYS A CA 1
ATOM 793 C C . LYS A 1 97 ? 8.945 10.346 -6.910 1.00 74.94 97 LYS A C 1
ATOM 795 O O . LYS A 1 97 ? 7.745 10.218 -7.107 1.00 74.94 97 LYS A O 1
ATOM 800 N N . GLY A 1 98 ? 9.805 9.334 -7.043 1.00 79.06 98 GLY A N 1
ATOM 801 C CA . GLY A 1 98 ? 9.362 8.014 -7.497 1.00 79.06 98 GLY A CA 1
ATOM 802 C C . GLY A 1 98 ? 8.510 7.281 -6.458 1.00 79.06 98 GLY A C 1
ATOM 803 O O . GLY A 1 98 ? 7.625 6.511 -6.816 1.00 79.06 98 GLY A O 1
ATOM 804 N N . THR A 1 99 ? 8.713 7.565 -5.170 1.00 81.12 99 THR A N 1
ATOM 805 C CA . THR A 1 99 ? 7.868 7.023 -4.096 1.00 81.12 99 THR A CA 1
ATOM 806 C C . THR A 1 99 ? 6.468 7.648 -4.111 1.00 81.12 99 THR A C 1
ATOM 808 O O . THR A 1 99 ? 5.474 6.930 -4.001 1.00 81.12 99 THR A O 1
ATOM 811 N N . VAL A 1 100 ? 6.378 8.971 -4.288 1.00 83.44 100 VAL A N 1
ATOM 812 C CA . VAL A 1 100 ? 5.095 9.682 -4.414 1.00 83.44 100 VAL A CA 1
ATOM 813 C C . VAL A 1 100 ? 4.370 9.271 -5.693 1.00 83.44 100 VAL A C 1
ATOM 815 O O . VAL A 1 100 ? 3.173 9.003 -5.647 1.00 83.44 100 VAL A O 1
ATOM 818 N N . ASP A 1 101 ? 5.082 9.152 -6.812 1.00 85.88 101 ASP A N 1
ATOM 819 C CA . ASP A 1 101 ? 4.497 8.726 -8.085 1.00 85.88 101 ASP A CA 1
ATOM 820 C C . ASP A 1 101 ? 3.941 7.296 -7.998 1.00 85.88 101 ASP A C 1
ATOM 822 O O . ASP A 1 101 ? 2.796 7.040 -8.367 1.00 85.88 101 ASP A O 1
ATOM 826 N N . ALA A 1 102 ? 4.685 6.362 -7.394 1.00 85.00 102 ALA A N 1
ATOM 827 C CA . ALA A 1 102 ? 4.193 5.009 -7.134 1.00 85.00 102 ALA A CA 1
ATOM 828 C C . ALA A 1 102 ? 2.947 4.998 -6.228 1.00 85.00 102 ALA A C 1
ATOM 830 O O . ALA A 1 102 ? 2.011 4.234 -6.470 1.00 85.00 102 ALA A O 1
ATOM 831 N N . PHE A 1 103 ? 2.902 5.860 -5.207 1.00 85.88 103 PHE A N 1
ATOM 832 C CA . PHE A 1 103 ? 1.739 5.991 -4.330 1.00 85.88 103 PHE A CA 1
ATOM 833 C C . PHE A 1 103 ? 0.510 6.543 -5.061 1.00 85.88 103 PHE A C 1
ATOM 835 O O . PHE A 1 103 ? -0.577 5.986 -4.920 1.00 85.88 103 PHE A O 1
ATOM 842 N N . VAL A 1 104 ? 0.672 7.596 -5.869 1.00 89.69 104 VAL A N 1
ATOM 843 C CA . VAL A 1 104 ? -0.418 8.191 -6.661 1.00 89.69 104 VAL A CA 1
ATOM 844 C C . VAL A 1 104 ? -0.950 7.191 -7.684 1.00 89.69 104 VAL A C 1
ATOM 846 O O . VAL A 1 104 ? -2.164 7.011 -7.780 1.00 89.69 104 VAL A O 1
ATOM 849 N N . ASN A 1 105 ? -0.065 6.489 -8.395 1.00 88.94 105 ASN A N 1
ATOM 850 C CA . ASN A 1 105 ? -0.455 5.435 -9.331 1.00 88.94 105 ASN A CA 1
ATOM 851 C C . ASN A 1 105 ? -1.218 4.302 -8.624 1.00 88.94 105 ASN A C 1
ATOM 853 O O . ASN A 1 105 ? -2.271 3.867 -9.098 1.00 88.94 105 ASN A O 1
ATOM 857 N N . GLY A 1 106 ? -0.748 3.872 -7.449 1.00 87.00 106 GLY A N 1
ATOM 858 C CA . GLY A 1 106 ? -1.443 2.888 -6.619 1.00 87.00 106 GLY A CA 1
ATOM 859 C C . GLY A 1 106 ? -2.829 3.362 -6.173 1.00 87.00 106 GLY A C 1
ATOM 860 O O . GLY A 1 106 ? -3.813 2.647 -6.361 1.00 87.00 106 GLY A O 1
ATOM 861 N N . ALA A 1 107 ? -2.938 4.583 -5.647 1.00 90.00 107 ALA A N 1
ATOM 862 C CA . ALA A 1 107 ? -4.210 5.169 -5.231 1.00 90.00 107 ALA A CA 1
ATOM 863 C C . ALA A 1 107 ? -5.194 5.283 -6.404 1.00 90.00 107 ALA A C 1
ATOM 865 O O . ALA A 1 107 ? -6.349 4.881 -6.269 1.00 90.00 107 ALA A O 1
ATOM 866 N N . SER A 1 108 ? -4.723 5.753 -7.564 1.00 93.06 108 SER A N 1
ATOM 867 C CA . SER A 1 108 ? -5.509 5.883 -8.798 1.00 93.06 108 SER A CA 1
ATOM 868 C C . SER A 1 108 ? -6.153 4.557 -9.212 1.00 93.06 108 SER A C 1
ATOM 870 O O . SER A 1 108 ? -7.347 4.512 -9.513 1.00 93.06 108 SER A O 1
ATOM 872 N N . SER A 1 109 ? -5.408 3.448 -9.113 1.00 91.00 109 SER A N 1
ATOM 873 C CA . SER A 1 109 ? -5.923 2.112 -9.448 1.00 91.00 109 SER A CA 1
ATOM 874 C C . SER A 1 109 ? -7.112 1.668 -8.580 1.00 91.00 109 SER A C 1
ATOM 876 O O . SER A 1 109 ? -7.947 0.880 -9.025 1.00 91.00 109 SER A O 1
ATOM 878 N N . LEU A 1 110 ? -7.235 2.207 -7.361 1.00 91.62 110 LEU A N 1
ATOM 879 C CA . LEU A 1 110 ? -8.308 1.874 -6.423 1.00 91.62 110 LEU A CA 1
ATOM 880 C C . LEU A 1 110 ? -9.522 2.809 -6.526 1.00 91.62 110 LEU A C 1
ATOM 882 O O . LEU A 1 110 ? -10.595 2.451 -6.038 1.00 91.62 110 LEU A O 1
ATOM 886 N N . VAL A 1 111 ? -9.395 3.975 -7.173 1.00 93.44 111 VAL A N 1
ATOM 887 C CA . VAL A 1 111 ? -10.492 4.955 -7.309 1.00 93.44 111 VAL A CA 1
ATOM 888 C C . VAL A 1 111 ? -11.686 4.363 -8.060 1.00 93.44 111 VAL A C 1
ATOM 890 O O . VAL A 1 111 ? -12.831 4.557 -7.656 1.00 93.44 111 VAL A O 1
ATOM 893 N N . GLY A 1 112 ? -11.438 3.594 -9.125 1.00 93.31 112 GLY A N 1
ATOM 894 C CA . GLY A 1 112 ? -12.515 2.944 -9.877 1.00 93.31 112 GLY A CA 1
ATOM 895 C C . GLY A 1 112 ? -13.320 1.967 -9.013 1.00 93.31 112 GLY A C 1
ATOM 896 O O . GLY A 1 112 ? -14.549 1.975 -9.032 1.00 93.31 112 GLY A O 1
ATOM 897 N N . VAL A 1 113 ? -12.628 1.172 -8.193 1.00 93.88 113 VAL A N 1
ATOM 898 C CA . VAL A 1 113 ? -13.256 0.192 -7.296 1.00 93.88 113 VAL A CA 1
ATOM 899 C C . VAL A 1 113 ? -14.025 0.888 -6.169 1.00 93.88 113 VAL A C 1
ATOM 901 O O . VAL A 1 113 ? -15.147 0.487 -5.853 1.00 93.88 113 VAL A O 1
ATOM 904 N N . SER A 1 114 ? -13.468 1.951 -5.579 1.00 92.06 114 SER A N 1
ATOM 905 C CA . SER A 1 114 ? -14.125 2.682 -4.489 1.00 92.06 114 SER A CA 1
ATOM 906 C C . SER A 1 114 ? -15.410 3.380 -4.942 1.00 92.06 114 SER A C 1
ATOM 908 O O . SER A 1 114 ? -16.397 3.359 -4.205 1.00 92.06 114 SER A O 1
ATOM 910 N N . LEU A 1 115 ? -15.441 3.919 -6.167 1.00 94.38 115 LEU A N 1
ATOM 911 C CA . LEU A 1 115 ? -16.631 4.544 -6.746 1.00 94.38 115 LEU A CA 1
ATOM 912 C C . LEU A 1 115 ? -17.775 3.535 -6.921 1.00 94.38 115 LEU A C 1
ATOM 914 O O . LEU A 1 115 ? -18.908 3.818 -6.536 1.00 94.38 115 LEU A O 1
ATOM 918 N N . ILE A 1 116 ? -17.475 2.339 -7.439 1.00 94.12 116 ILE A N 1
ATOM 919 C CA . ILE A 1 116 ? -18.466 1.265 -7.619 1.00 94.12 116 ILE A CA 1
ATOM 920 C C . ILE A 1 116 ? -19.046 0.831 -6.265 1.00 94.12 116 ILE A C 1
ATOM 922 O O . ILE A 1 116 ? -20.264 0.720 -6.118 1.00 94.12 116 ILE A O 1
ATOM 926 N N . ILE A 1 117 ? -18.194 0.632 -5.253 1.00 91.25 117 ILE A N 1
ATOM 927 C CA . ILE A 1 117 ? -18.627 0.250 -3.897 1.00 91.25 117 ILE A CA 1
ATOM 928 C C . ILE A 1 117 ? -19.474 1.359 -3.256 1.00 91.25 117 ILE A C 1
ATOM 930 O O . ILE A 1 117 ? -20.488 1.072 -2.616 1.00 91.25 117 ILE A O 1
ATOM 934 N N . GLY A 1 118 ? -19.070 2.620 -3.430 1.00 90.88 118 GLY A N 1
ATOM 935 C CA . GLY A 1 118 ? -19.802 3.784 -2.936 1.00 90.88 118 GLY A CA 1
ATOM 936 C C . GLY A 1 118 ? -21.206 3.878 -3.531 1.00 90.88 118 GLY A C 1
ATOM 937 O O . GLY A 1 118 ? -22.173 4.010 -2.783 1.00 90.88 118 GLY A O 1
ATOM 938 N N . LEU A 1 119 ? -21.332 3.723 -4.853 1.00 94.44 119 LEU A N 1
ATOM 939 C CA . LEU A 1 119 ? -22.625 3.701 -5.545 1.00 94.44 119 LEU A CA 1
ATOM 940 C C . LEU A 1 119 ? -23.505 2.534 -5.079 1.00 94.44 119 LEU A C 1
ATOM 942 O O . LEU A 1 119 ? -24.672 2.743 -4.758 1.00 94.44 119 LEU A O 1
ATOM 946 N N . ALA A 1 120 ? -22.945 1.324 -4.972 1.00 94.38 120 ALA A N 1
ATOM 947 C CA . ALA A 1 120 ? -23.682 0.149 -4.506 1.00 94.38 120 ALA A CA 1
ATOM 948 C C . ALA A 1 120 ? -24.246 0.338 -3.087 1.00 94.38 120 ALA A C 1
ATOM 950 O O . ALA A 1 120 ? -25.388 -0.033 -2.814 1.00 94.38 120 ALA A O 1
ATOM 951 N N . ARG A 1 121 ? -23.471 0.951 -2.182 1.00 89.12 121 ARG A N 1
ATOM 952 C CA . ARG A 1 121 ? -23.952 1.297 -0.837 1.00 89.12 121 ARG A CA 1
ATOM 953 C C . ARG A 1 121 ? -24.980 2.422 -0.847 1.00 89.12 121 ARG A C 1
ATOM 955 O O . ARG A 1 121 ? -25.919 2.353 -0.067 1.00 89.12 121 ARG A O 1
ATOM 962 N N . GLY A 1 122 ? -24.816 3.423 -1.711 1.00 89.19 122 GLY A N 1
ATOM 963 C CA . GLY A 1 122 ? -25.762 4.531 -1.847 1.00 89.19 122 GLY A CA 1
ATOM 964 C C . GLY A 1 122 ? -27.151 4.072 -2.290 1.00 89.19 122 GLY A C 1
ATOM 965 O O . GLY A 1 122 ? -28.138 4.543 -1.741 1.00 89.19 122 GLY A O 1
ATOM 966 N N . ILE A 1 123 ? -27.225 3.108 -3.215 1.00 89.50 123 ILE A N 1
ATOM 967 C CA . ILE A 1 123 ? -28.500 2.531 -3.670 1.00 89.50 123 ILE A CA 1
ATOM 968 C C . ILE A 1 123 ? -29.183 1.729 -2.557 1.00 89.50 123 ILE A C 1
ATOM 970 O O . ILE A 1 123 ?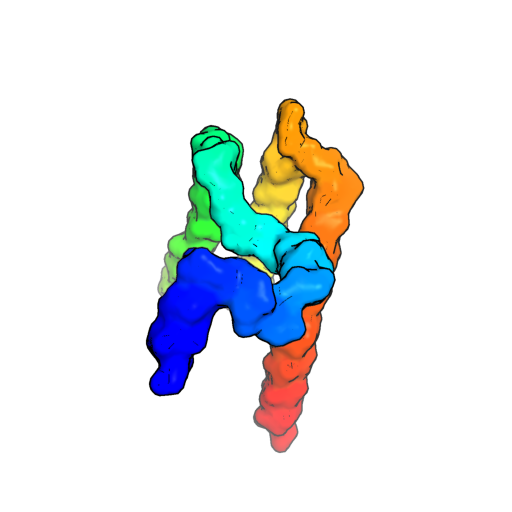 -30.388 1.827 -2.411 1.00 89.50 123 ILE A O 1
ATOM 974 N N . ASN A 1 124 ? -28.434 0.955 -1.766 1.00 84.06 124 ASN A N 1
ATOM 975 C CA . ASN A 1 124 ? -28.998 0.161 -0.661 1.00 84.06 124 ASN A CA 1
ATOM 976 C C . ASN A 1 124 ? -29.527 1.039 0.493 1.00 84.06 124 ASN A C 1
ATOM 978 O O . ASN A 1 124 ? -30.331 0.598 1.304 1.00 84.06 124 ASN A O 1
ATOM 982 N N . LEU A 1 125 ? -29.050 2.281 0.602 1.00 74.81 125 LEU A N 1
ATOM 983 C CA . LEU A 1 125 ? -29.457 3.198 1.667 1.00 74.81 125 LEU A CA 1
ATOM 984 C C . LEU A 1 125 ? -30.779 3.934 1.367 1.00 74.81 125 LEU A C 1
ATOM 986 O O . LEU A 1 125 ? -31.288 4.617 2.256 1.00 74.81 125 LEU A O 1
ATOM 990 N N . VAL A 1 126 ? -31.302 3.806 0.141 1.00 59.28 126 VAL A N 1
ATOM 991 C CA . VAL A 1 126 ? -32.620 4.290 -0.310 1.00 59.28 126 VAL A CA 1
ATOM 992 C C . VAL A 1 126 ? -33.591 3.118 -0.357 1.00 59.28 126 VAL A C 1
ATOM 994 O O . VAL A 1 126 ? -34.733 3.302 0.115 1.00 59.28 126 VAL A O 1
#

InterPro domains:
  IPR018385 C4-dicarboxylate anaerobic carrier-like [PF03606] (1-126)

pLDDT: mean 76.59, std 13.67, range [45.72, 94.44]

Organism: NCBI:txid158836